Protein AF-A0ABD0RGU2-F1 (afdb_monomer_lite)

Sequence (57 aa):
YFGTFGDLSSAAAILGNPKVATHGKTVLNALDKAVKNLDDIKATYASLSQLHCEKLN

Structure (mmCIF, N/CA/C/O backbone):
data_AF-A0ABD0RGU2-F1
#
_entry.id   AF-A0ABD0RGU2-F1
#
loop_
_atom_site.group_PDB
_atom_site.id
_atom_site.type_symbol
_atom_site.label_atom_id
_atom_site.label_alt_id
_atom_site.label_comp_id
_atom_site.label_asym_id
_atom_site.label_entity_id
_atom_site.label_seq_id
_atom_site.pdbx_PDB_ins_code
_atom_site.Cartn_x
_atom_site.Cartn_y
_atom_site.Cartn_z
_atom_site.occupancy
_atom_site.B_iso_or_equiv
_atom_site.auth_seq_id
_atom_site.auth_comp_id
_atom_site.auth_asym_id
_atom_site.auth_atom_id
_atom_site.pdbx_PDB_model_num
ATOM 1 N N . TYR A 1 1 ? 9.375 7.803 -2.603 1.00 91.56 1 TYR A N 1
ATOM 2 C CA . TYR A 1 1 ? 8.475 6.624 -2.573 1.00 91.56 1 TYR A CA 1
ATOM 3 C C . TYR A 1 1 ? 9.104 5.289 -3.021 1.00 91.56 1 TYR A C 1
ATOM 5 O O . TYR A 1 1 ? 9.567 4.562 -2.155 1.00 91.56 1 TYR A O 1
ATOM 13 N N . PHE A 1 2 ? 9.158 4.900 -4.308 1.00 94.75 2 PHE A N 1
ATOM 14 C CA . PHE A 1 2 ? 9.441 3.490 -4.703 1.00 94.75 2 PHE A CA 1
ATOM 15 C C . PHE A 1 2 ? 10.827 3.214 -5.324 1.00 94.75 2 PHE A C 1
ATOM 17 O O . PHE A 1 2 ? 10.962 2.373 -6.209 1.00 94.75 2 PHE A O 1
ATOM 24 N N . GLY A 1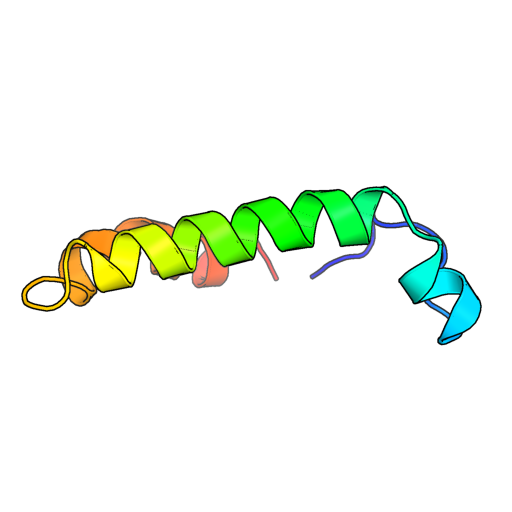 3 ? 11.886 3.888 -4.863 1.00 94.19 3 GLY A N 1
ATOM 25 C CA . GLY A 1 3 ? 13.223 3.803 -5.485 1.00 94.19 3 GLY A CA 1
ATOM 26 C C . GLY A 1 3 ? 13.856 2.401 -5.512 1.00 94.19 3 GLY A C 1
ATOM 27 O O . GLY A 1 3 ? 14.692 2.110 -6.360 1.00 94.19 3 GLY A O 1
ATOM 28 N N . THR A 1 4 ? 13.436 1.493 -4.628 1.00 95.44 4 THR A N 1
ATOM 29 C CA . THR A 1 4 ? 13.970 0.120 -4.557 1.00 95.44 4 THR A CA 1
ATOM 30 C C . THR A 1 4 ? 13.266 -0.860 -5.497 1.00 95.44 4 THR A C 1
ATOM 32 O O . THR A 1 4 ? 13.623 -2.044 -5.536 1.00 95.44 4 THR A O 1
ATOM 35 N N . PHE A 1 5 ? 12.253 -0.405 -6.243 1.00 97.25 5 PHE A N 1
ATOM 36 C CA . PHE A 1 5 ? 11.431 -1.281 -7.076 1.00 97.25 5 PHE A CA 1
ATOM 37 C C . PHE A 1 5 ? 12.129 -1.661 -8.386 1.00 97.25 5 PHE A C 1
ATOM 39 O O . PHE A 1 5 ? 11.710 -2.619 -9.025 1.00 97.25 5 PHE A O 1
ATOM 46 N N . GLY A 1 6 ? 13.251 -1.023 -8.725 1.00 96.69 6 GLY A N 1
ATOM 47 C CA . GLY A 1 6 ? 14.003 -1.300 -9.948 1.00 96.69 6 GLY A CA 1
ATOM 48 C C . GLY A 1 6 ? 13.457 -0.500 -11.125 1.00 96.69 6 GLY A C 1
ATOM 49 O O . GLY A 1 6 ? 13.054 0.647 -10.950 1.00 96.69 6 GLY A O 1
ATOM 50 N N . ASP A 1 7 ? 13.464 -1.093 -12.319 1.00 97.88 7 ASP A N 1
ATOM 51 C CA . ASP A 1 7 ? 13.000 -0.411 -13.527 1.00 97.88 7 ASP A CA 1
ATOM 52 C C . ASP A 1 7 ? 11.477 -0.204 -13.511 1.00 97.88 7 ASP A C 1
ATOM 54 O O . ASP A 1 7 ? 10.698 -1.150 -13.367 1.00 97.88 7 ASP A O 1
ATOM 58 N N . LEU A 1 8 ? 11.082 1.061 -13.653 1.00 97.75 8 LEU A N 1
ATOM 59 C CA . LEU A 1 8 ? 9.704 1.545 -13.756 1.00 97.75 8 LEU A CA 1
ATOM 60 C C . LEU A 1 8 ? 9.550 2.535 -14.928 1.00 97.75 8 LEU A C 1
ATOM 62 O O . LEU A 1 8 ? 8.601 3.314 -14.963 1.00 97.75 8 LEU A O 1
ATOM 66 N N . SER A 1 9 ? 10.498 2.552 -15.869 1.00 97.75 9 SER A N 1
ATOM 67 C CA . SER A 1 9 ? 10.600 3.575 -16.921 1.00 97.75 9 SER A CA 1
ATOM 68 C C . SER A 1 9 ? 9.532 3.479 -18.016 1.00 97.75 9 SER A C 1
ATOM 70 O O . SER A 1 9 ? 9.318 4.439 -18.754 1.00 97.75 9 SER A O 1
ATOM 72 N N . SER A 1 10 ? 8.847 2.338 -18.133 1.00 98.38 10 SER A N 1
ATOM 73 C CA . SER A 1 10 ? 7.820 2.096 -19.148 1.00 98.38 10 SER A CA 1
ATOM 74 C C . SER A 1 10 ? 6.661 1.265 -18.607 1.00 98.38 10 SER A C 1
ATOM 76 O O . SER A 1 10 ? 6.794 0.548 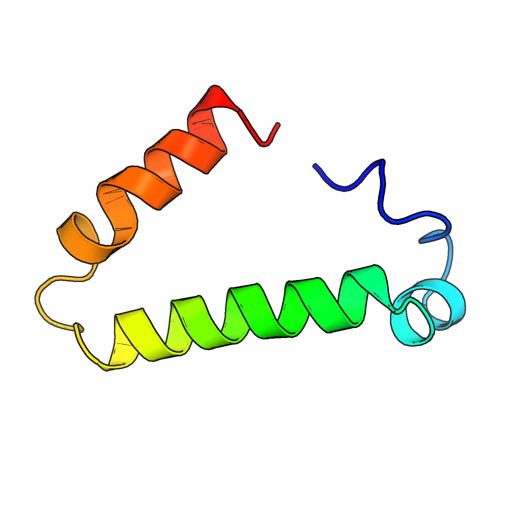-17.617 1.00 98.38 10 SER A O 1
ATOM 78 N N . ALA A 1 11 ? 5.521 1.303 -19.300 1.00 98.50 11 ALA A N 1
ATOM 79 C CA . ALA A 1 11 ? 4.359 0.490 -18.942 1.00 98.50 11 ALA A CA 1
ATOM 80 C C . ALA A 1 11 ? 4.680 -1.015 -18.927 1.00 98.50 11 ALA A C 1
ATOM 82 O O . ALA A 1 11 ? 4.271 -1.720 -18.008 1.00 98.50 11 ALA A O 1
ATOM 83 N N . ALA A 1 12 ? 5.454 -1.500 -19.904 1.00 98.50 12 ALA A N 1
ATOM 84 C CA . ALA A 1 12 ? 5.884 -2.895 -19.950 1.00 98.50 12 ALA A CA 1
ATOM 85 C C . ALA A 1 12 ? 6.794 -3.250 -18.761 1.00 98.50 12 ALA A C 1
ATOM 87 O O . ALA A 1 12 ? 6.586 -4.285 -18.129 1.00 98.50 12 ALA A O 1
ATOM 88 N N . ALA A 1 13 ? 7.744 -2.370 -18.414 1.00 98.44 13 ALA A N 1
ATOM 89 C CA . ALA A 1 13 ? 8.607 -2.554 -17.248 1.00 98.44 13 ALA A CA 1
ATOM 90 C C . ALA A 1 13 ? 7.793 -2.607 -15.947 1.00 98.44 13 ALA A C 1
ATOM 92 O O . ALA A 1 13 ? 7.998 -3.504 -15.138 1.00 98.44 13 ALA A O 1
ATOM 93 N N . ILE A 1 14 ? 6.813 -1.713 -15.775 1.00 98.50 14 ILE A N 1
ATOM 94 C CA . ILE A 1 14 ? 5.936 -1.677 -14.595 1.00 98.50 14 ILE A CA 1
ATOM 95 C C . ILE A 1 14 ? 5.088 -2.951 -14.494 1.00 98.50 14 ILE A C 1
ATOM 97 O O . ILE A 1 14 ? 5.042 -3.569 -13.431 1.00 98.50 14 ILE A O 1
ATOM 101 N N . LEU A 1 15 ? 4.435 -3.362 -15.588 1.00 98.19 15 LEU A N 1
ATOM 102 C CA . LEU A 1 15 ? 3.572 -4.550 -15.618 1.00 98.19 15 LEU A CA 1
ATOM 103 C C . LEU A 1 15 ? 4.353 -5.845 -15.356 1.00 98.19 15 LEU A C 1
ATOM 105 O O . LEU A 1 15 ? 3.835 -6.750 -14.706 1.00 98.19 15 LEU A O 1
ATOM 109 N N . GLY A 1 16 ? 5.598 -5.927 -15.830 1.00 98.00 16 GLY A N 1
ATOM 110 C CA . GLY A 1 16 ? 6.484 -7.068 -15.598 1.00 98.00 16 GLY A CA 1
ATOM 111 C C . GLY A 1 16 ? 7.197 -7.059 -14.241 1.00 98.00 16 GLY A C 1
ATOM 112 O O . GLY A 1 16 ? 7.899 -8.019 -13.925 1.00 98.00 16 GLY A O 1
ATOM 113 N N . ASN A 1 17 ? 7.058 -6.003 -13.432 1.00 98.62 17 ASN A N 1
ATOM 114 C CA . ASN A 1 17 ? 7.861 -5.834 -12.226 1.00 98.62 17 ASN A CA 1
ATOM 115 C C . ASN A 1 17 ? 7.295 -6.638 -11.031 1.00 98.62 17 ASN A C 1
ATOM 117 O O . ASN A 1 17 ? 6.221 -6.315 -10.507 1.00 98.62 17 ASN A O 1
ATOM 121 N N . PRO A 1 18 ? 8.028 -7.639 -10.501 1.00 98.31 18 PRO A N 1
ATOM 122 C CA . PRO A 1 18 ? 7.534 -8.477 -9.407 1.00 98.31 18 PRO A CA 1
ATOM 123 C C . PRO A 1 18 ? 7.375 -7.715 -8.081 1.00 98.31 18 PRO A C 1
ATOM 125 O O . PRO A 1 18 ? 6.524 -8.077 -7.261 1.00 98.31 18 PRO A O 1
ATOM 128 N N . LYS A 1 19 ? 8.153 -6.646 -7.854 1.00 98.44 19 LYS A N 1
ATOM 129 C CA . LYS A 1 19 ? 8.033 -5.811 -6.648 1.00 98.44 19 LYS A CA 1
ATOM 130 C C . LYS A 1 19 ? 6.780 -4.942 -6.701 1.00 98.44 19 LYS A C 1
ATOM 132 O O . LYS A 1 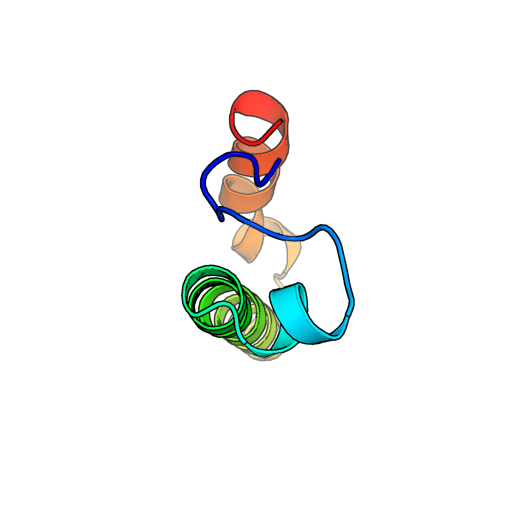19 ? 6.097 -4.830 -5.685 1.00 98.44 19 LYS A O 1
ATOM 137 N N . VAL A 1 20 ? 6.425 -4.423 -7.880 1.00 98.50 20 VAL A N 1
ATOM 138 C CA . VAL A 1 20 ? 5.150 -3.717 -8.098 1.00 98.50 20 VAL A CA 1
ATOM 139 C C . VAL A 1 20 ? 3.976 -4.656 -7.838 1.00 98.50 20 VAL A C 1
ATOM 141 O O . VAL A 1 20 ? 3.108 -4.329 -7.034 1.00 98.50 20 VAL A O 1
ATOM 144 N N . ALA A 1 21 ? 3.978 -5.852 -8.435 1.00 98.50 21 ALA A N 1
ATOM 145 C CA . ALA A 1 21 ? 2.904 -6.828 -8.238 1.00 98.50 21 ALA A CA 1
ATOM 146 C C . ALA A 1 21 ? 2.752 -7.241 -6.761 1.00 98.50 21 ALA A C 1
ATOM 148 O O . ALA A 1 21 ? 1.639 -7.330 -6.239 1.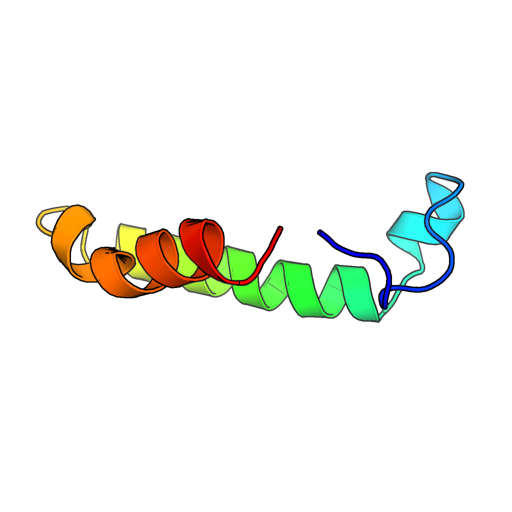00 98.50 21 ALA A O 1
ATOM 149 N N . THR A 1 22 ? 3.871 -7.455 -6.064 1.00 98.56 22 THR A N 1
ATOM 150 C CA . THR A 1 22 ? 3.872 -7.784 -4.631 1.00 98.56 22 THR A CA 1
ATOM 151 C C . THR A 1 22 ? 3.314 -6.636 -3.797 1.00 98.56 22 THR A C 1
ATOM 153 O O . THR A 1 22 ? 2.452 -6.856 -2.949 1.00 98.56 22 THR A O 1
ATOM 156 N N . HIS A 1 23 ? 3.749 -5.403 -4.062 1.00 98.19 23 HIS A N 1
ATOM 157 C CA . HIS A 1 23 ? 3.238 -4.236 -3.354 1.00 98.19 23 HIS A CA 1
ATOM 158 C C . HIS A 1 23 ? 1.747 -3.995 -3.631 1.00 98.19 23 HIS A C 1
ATOM 160 O O . HIS A 1 23 ? 1.002 -3.671 -2.710 1.00 98.19 23 HIS A O 1
ATOM 166 N N . GLY A 1 24 ? 1.286 -4.245 -4.861 1.00 98.44 24 GLY A N 1
ATOM 167 C CA . GLY A 1 24 ? -0.130 -4.186 -5.221 1.00 98.44 24 GLY A CA 1
ATOM 168 C C . GLY A 1 24 ? -0.996 -5.085 -4.335 1.00 98.44 24 GLY A C 1
ATOM 169 O O . GLY A 1 24 ? -2.028 -4.639 -3.841 1.00 98.44 24 GLY A O 1
ATOM 170 N N . LYS A 1 25 ? -0.543 -6.310 -4.030 1.00 98.62 25 LYS A N 1
ATOM 171 C CA . LYS A 1 25 ? -1.234 -7.196 -3.072 1.00 98.62 25 LYS A CA 1
ATOM 172 C C . LYS A 1 25 ? -1.299 -6.588 -1.670 1.00 98.62 25 LYS A C 1
ATOM 174 O O . LYS A 1 25 ? -2.350 -6.644 -1.040 1.00 98.62 25 LYS A O 1
ATOM 179 N N . THR A 1 26 ? -0.212 -5.980 -1.191 1.00 97.94 26 THR A N 1
ATOM 180 C CA . THR A 1 26 ? -0.192 -5.285 0.108 1.00 97.94 26 THR A CA 1
ATOM 181 C C . THR A 1 26 ? -1.230 -4.164 0.162 1.00 97.94 26 THR A C 1
ATOM 183 O O . THR A 1 26 ? -1.980 -4.080 1.134 1.00 97.94 26 THR A O 1
ATOM 186 N N . VAL A 1 27 ? -1.315 -3.338 -0.886 1.00 98.19 27 VAL A N 1
ATOM 187 C CA . VAL A 1 27 ? -2.287 -2.236 -0.966 1.00 98.19 27 VAL A CA 1
ATOM 188 C C . VAL A 1 27 ? -3.721 -2.766 -1.020 1.00 98.19 27 VAL A C 1
ATOM 190 O O . VAL A 1 27 ? -4.568 -2.297 -0.265 1.00 98.19 27 VAL A O 1
ATOM 193 N N . LEU A 1 28 ? -4.000 -3.779 -1.846 1.00 98.69 28 LEU A N 1
ATOM 194 C CA . LEU A 1 28 ? -5.340 -4.369 -1.947 1.00 98.69 28 LEU A CA 1
ATOM 195 C C . LEU A 1 28 ? -5.795 -5.018 -0.632 1.00 98.69 28 LEU A C 1
ATOM 197 O O . LEU A 1 28 ? -6.938 -4.829 -0.225 1.00 98.69 28 LEU A O 1
ATOM 201 N N . ASN A 1 29 ? -4.901 -5.713 0.074 1.00 98.50 29 ASN A N 1
ATOM 202 C CA . ASN A 1 29 ? -5.201 -6.267 1.397 1.00 98.50 29 ASN A CA 1
ATOM 203 C C . ASN A 1 29 ? -5.480 -5.168 2.428 1.00 98.50 29 ASN A C 1
ATOM 205 O O . ASN A 1 29 ? -6.340 -5.337 3.293 1.00 98.50 29 ASN A O 1
ATOM 209 N N . ALA A 1 30 ? -4.771 -4.035 2.347 1.00 98.31 30 ALA A N 1
ATOM 210 C CA . ALA A 1 30 ? -5.102 -2.887 3.175 1.00 98.31 30 ALA A CA 1
ATOM 211 C C . ALA A 1 30 ? -6.531 -2.429 2.869 1.00 98.31 30 ALA A C 1
ATOM 213 O O . ALA A 1 30 ? -7.315 -2.336 3.808 1.00 98.31 30 ALA A O 1
ATOM 214 N N . LEU A 1 31 ? -6.904 -2.220 1.601 1.00 98.38 31 LEU A N 1
ATOM 215 C CA . LEU A 1 31 ? -8.257 -1.787 1.217 1.00 98.38 31 LEU A CA 1
ATOM 216 C C . LEU A 1 31 ? -9.352 -2.760 1.684 1.00 98.38 31 LEU A C 1
ATOM 218 O O . LEU A 1 31 ? -10.362 -2.317 2.227 1.00 98.38 31 LEU A O 1
ATOM 222 N N . ASP A 1 32 ? -9.132 -4.070 1.563 1.00 98.31 32 ASP A N 1
ATOM 223 C CA . ASP A 1 32 ? -10.024 -5.096 2.125 1.00 98.31 32 ASP A CA 1
ATOM 224 C C . ASP A 1 32 ? -10.214 -4.921 3.645 1.00 98.31 32 ASP A C 1
ATOM 226 O O . ASP A 1 32 ? -11.336 -4.986 4.152 1.00 98.31 32 ASP A O 1
ATOM 230 N N . LYS A 1 33 ? -9.144 -4.588 4.382 1.00 98.25 33 LYS A N 1
ATOM 231 C CA . LYS A 1 33 ? -9.240 -4.256 5.811 1.00 98.25 33 LYS A CA 1
ATOM 232 C C . LYS A 1 33 ? -10.130 -3.035 6.063 1.00 98.25 33 LYS A C 1
ATOM 234 O O . LYS A 1 33 ? -10.890 -3.064 7.025 1.00 98.25 33 LYS A O 1
ATOM 239 N N . ALA A 1 34 ? -10.078 -1.990 5.235 1.00 98.31 34 ALA A N 1
ATOM 240 C CA . ALA A 1 34 ? -10.983 -0.844 5.391 1.00 98.31 34 ALA A CA 1
ATOM 241 C C . ALA A 1 34 ? -12.443 -1.228 5.143 1.00 98.31 34 ALA A C 1
ATOM 243 O O . ALA A 1 34 ? -13.303 -0.846 5.929 1.00 98.31 34 ALA A O 1
ATOM 244 N N . VAL A 1 35 ? -12.724 -2.031 4.111 1.00 98.06 35 VAL A N 1
ATOM 245 C CA . VAL A 1 35 ? -14.086 -2.523 3.834 1.00 98.06 35 VAL A CA 1
ATOM 246 C C . VAL A 1 35 ? -14.633 -3.354 5.002 1.00 98.06 35 VAL A C 1
ATOM 248 O O . VAL A 1 35 ? -15.820 -3.299 5.304 1.00 98.06 35 VAL A O 1
ATOM 251 N N . LYS A 1 36 ? -13.774 -4.086 5.717 1.00 98.19 36 LYS A N 1
ATOM 252 C CA . LYS A 1 36 ? -14.158 -4.837 6.925 1.00 98.19 36 LYS A CA 1
ATOM 253 C C . LYS A 1 36 ? -14.340 -3.968 8.175 1.00 98.19 36 LYS A C 1
ATOM 255 O O . LYS A 1 36 ? -14.858 -4.464 9.167 1.00 98.19 36 LYS A O 1
ATOM 260 N N . ASN A 1 37 ? -13.906 -2.708 8.143 1.00 98.00 37 ASN A N 1
ATOM 261 C CA . ASN A 1 37 ? -13.918 -1.781 9.280 1.00 98.00 37 ASN A CA 1
ATOM 262 C C . ASN A 1 37 ? -14.472 -0.406 8.855 1.00 98.00 37 ASN A C 1
ATOM 264 O O . ASN A 1 37 ? -13.902 0.624 9.212 1.00 98.00 37 ASN A O 1
ATOM 268 N N . LEU A 1 38 ? -15.553 -0.382 8.061 1.00 97.62 38 LEU A N 1
ATOM 269 C CA 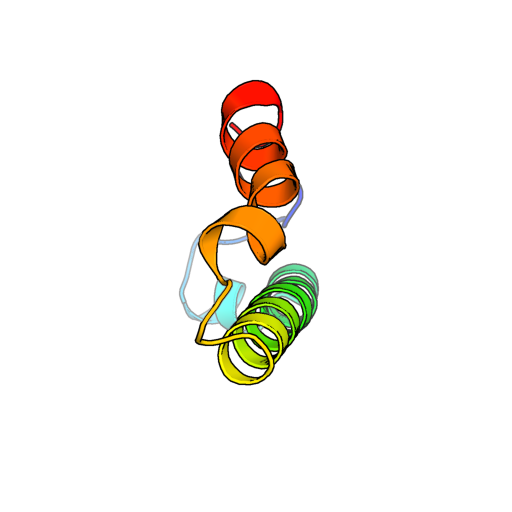. LEU A 1 38 ? -16.092 0.844 7.445 1.00 97.62 38 LEU A CA 1
ATOM 270 C C . LEU A 1 38 ? -16.437 1.941 8.463 1.00 97.62 38 LEU A C 1
ATOM 272 O O . LEU A 1 38 ? -16.216 3.118 8.182 1.00 97.62 38 LEU A O 1
ATOM 276 N N . ASP A 1 39 ? -16.914 1.558 9.646 1.00 98.00 39 ASP A N 1
ATOM 277 C CA . ASP A 1 39 ? -17.288 2.503 10.704 1.00 98.00 39 ASP A CA 1
ATOM 278 C C . ASP A 1 39 ? -16.076 3.074 11.461 1.00 98.00 39 ASP A C 1
ATOM 280 O O . ASP A 1 39 ? -16.192 4.095 12.137 1.00 98.00 39 ASP A O 1
ATOM 284 N N . ASP A 1 40 ? -14.899 2.452 11.328 1.00 97.44 40 ASP A N 1
ATOM 285 C CA . ASP A 1 40 ? -13.689 2.812 12.076 1.00 97.44 40 ASP A CA 1
ATOM 286 C C . ASP A 1 40 ? -12.420 2.852 11.201 1.00 97.44 40 ASP A C 1
ATOM 288 O O . ASP A 1 40 ? -11.313 2.465 11.594 1.00 97.44 40 ASP A O 1
ATOM 292 N N . ILE A 1 41 ? -12.554 3.348 9.966 1.00 98.12 41 ILE A N 1
ATOM 293 C CA . ILE A 1 41 ? -11.429 3.454 9.018 1.00 98.12 41 ILE A CA 1
ATOM 294 C C . ILE A 1 41 ? -10.308 4.340 9.585 1.00 98.12 41 ILE A C 1
ATOM 296 O O . ILE A 1 41 ? -9.124 4.053 9.390 1.00 98.12 41 ILE A O 1
ATOM 300 N N . LYS A 1 42 ? -10.666 5.413 10.306 1.00 97.75 42 LYS A N 1
ATOM 301 C CA . LYS A 1 42 ? -9.697 6.379 10.847 1.00 97.75 42 LYS A CA 1
ATOM 302 C C . LYS A 1 42 ? -8.753 5.729 11.851 1.00 97.75 42 LYS A C 1
ATOM 304 O O . LYS A 1 42 ? -7.540 5.860 11.688 1.00 97.75 42 LYS A O 1
ATOM 309 N N . ALA A 1 43 ? -9.274 5.016 12.852 1.00 98.25 43 ALA A N 1
ATOM 310 C CA . ALA A 1 43 ? -8.406 4.327 13.799 1.00 98.25 43 ALA A CA 1
ATOM 311 C C . ALA A 1 43 ? -7.673 3.162 13.117 1.00 98.25 43 ALA A C 1
ATOM 313 O O . ALA A 1 43 ? -6.466 3.006 13.307 1.00 98.25 43 ALA A O 1
ATOM 314 N N . THR A 1 44 ? -8.359 2.420 12.234 1.00 98.44 44 THR A N 1
ATOM 315 C CA . THR A 1 44 ? -7.789 1.291 11.472 1.00 98.44 44 THR A CA 1
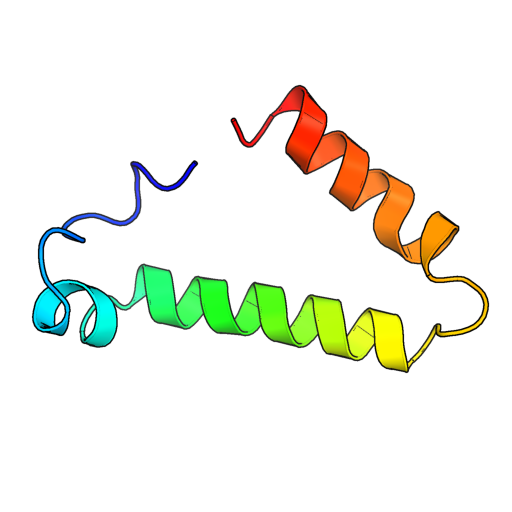ATOM 316 C C . THR A 1 44 ? -6.504 1.651 10.717 1.00 98.44 44 THR A C 1
ATOM 318 O O . THR A 1 44 ? -5.612 0.801 10.591 1.00 98.44 44 THR A O 1
ATOM 321 N N . TYR A 1 45 ? -6.389 2.890 10.228 1.00 98.31 45 TYR A N 1
ATOM 322 C CA . TYR A 1 45 ? -5.247 3.368 9.447 1.00 98.31 45 TYR A CA 1
ATOM 323 C C . TYR A 1 45 ? -4.408 4.461 10.106 1.00 98.31 45 TYR A C 1
ATOM 325 O O . TYR A 1 45 ? -3.490 4.959 9.456 1.00 98.31 45 TYR A O 1
ATOM 333 N N . ALA A 1 46 ? -4.626 4.805 11.377 1.00 98.31 46 ALA A N 1
ATOM 334 C CA . ALA A 1 46 ? -3.846 5.851 12.047 1.00 98.31 46 ALA A CA 1
ATOM 335 C C . ALA A 1 46 ? -2.326 5.596 11.949 1.00 98.31 46 ALA A C 1
ATOM 337 O O . ALA A 1 46 ? -1.569 6.460 11.507 1.00 98.31 46 ALA A O 1
ATOM 338 N N . SER A 1 47 ? -1.885 4.368 12.242 1.00 97.31 47 SER A N 1
ATOM 339 C CA . SER A 1 47 ? -0.470 3.986 12.125 1.00 97.31 47 SER A CA 1
ATOM 340 C C . SER A 1 47 ? 0.033 3.964 10.678 1.00 97.31 47 SER A C 1
ATOM 342 O O . SER A 1 47 ? 1.186 4.302 10.426 1.00 97.31 47 SER A O 1
ATOM 344 N N . LEU A 1 48 ? -0.815 3.584 9.715 1.00 97.31 48 LEU A N 1
ATOM 345 C CA . LEU A 1 48 ? -0.450 3.598 8.294 1.00 97.31 48 LEU A CA 1
ATOM 346 C C . LEU A 1 48 ? -0.273 5.038 7.790 1.00 97.31 48 LEU A C 1
ATOM 348 O O . LEU A 1 48 ? 0.682 5.326 7.071 1.00 97.31 48 LEU A O 1
ATOM 352 N N . SER A 1 49 ? -1.151 5.946 8.222 1.00 97.56 49 SER A N 1
ATOM 353 C CA . SER A 1 49 ? -1.052 7.379 7.949 1.00 97.56 49 SER A CA 1
ATOM 354 C C . SER A 1 49 ? 0.253 7.954 8.495 1.00 97.56 49 SER A C 1
ATOM 356 O O . SER A 1 49 ? 0.957 8.658 7.775 1.00 97.56 49 SER A O 1
ATOM 358 N N . GLN A 1 50 ? 0.604 7.629 9.743 1.00 97.62 50 GLN A N 1
ATOM 359 C CA . GLN A 1 50 ? 1.860 8.072 10.347 1.00 97.62 50 GLN A CA 1
ATOM 360 C C . GLN A 1 50 ? 3.074 7.538 9.576 1.00 97.62 50 GLN A C 1
ATOM 362 O O . GLN A 1 50 ? 3.970 8.302 9.227 1.00 97.62 50 GLN A O 1
ATOM 367 N N . LEU A 1 51 ? 3.072 6.247 9.232 1.00 96.75 51 LEU A N 1
ATOM 368 C CA . LEU A 1 51 ? 4.145 5.619 8.462 1.00 96.75 51 LEU A CA 1
ATOM 369 C C . LEU A 1 51 ? 4.389 6.320 7.113 1.00 96.75 51 LEU A C 1
ATOM 371 O O . LEU A 1 51 ? 5.543 6.528 6.732 1.00 96.75 51 LEU A O 1
ATOM 375 N N . HIS A 1 52 ? 3.321 6.685 6.397 1.00 95.69 52 HIS A N 1
ATOM 376 C CA . HIS A 1 52 ? 3.418 7.416 5.129 1.00 95.69 52 HIS A CA 1
ATOM 377 C C . HIS A 1 52 ? 3.874 8.867 5.302 1.00 95.69 52 HIS A C 1
ATOM 379 O O . HIS A 1 52 ? 4.557 9.378 4.427 1.00 95.69 52 HIS A O 1
ATOM 385 N N . CYS A 1 53 ? 3.520 9.515 6.413 1.00 95.94 53 CYS A N 1
ATOM 386 C CA . CYS A 1 53 ? 3.927 10.890 6.702 1.00 95.94 53 CYS A CA 1
ATOM 387 C C . CYS A 1 53 ? 5.412 10.991 7.091 1.00 95.94 53 CYS A C 1
ATOM 389 O O . CYS A 1 53 ? 6.122 11.896 6.659 1.00 95.94 53 CYS A O 1
ATOM 391 N N . GLU A 1 54 ? 5.883 10.071 7.934 1.00 96.00 54 GLU A N 1
ATOM 392 C CA . GLU A 1 54 ? 7.183 10.209 8.596 1.00 96.00 54 GLU A CA 1
ATOM 393 C C . GLU A 1 54 ? 8.313 9.461 7.884 1.00 96.00 54 GLU A C 1
ATOM 395 O O . GLU A 1 54 ? 9.469 9.875 7.964 1.00 96.00 54 GLU A O 1
ATOM 400 N N . LYS A 1 55 ? 8.009 8.330 7.232 1.00 92.75 55 LYS A N 1
ATOM 401 C CA . LYS A 1 55 ? 9.040 7.379 6.787 1.00 92.75 55 LYS A CA 1
ATOM 402 C C . LYS A 1 55 ? 9.006 7.071 5.301 1.00 92.75 55 LYS A C 1
ATOM 404 O O . LYS A 1 55 ? 10.069 6.916 4.700 1.00 92.75 55 LYS A O 1
ATOM 409 N N . LEU A 1 56 ? 7.825 6.903 4.714 1.00 90.12 56 LEU A N 1
ATOM 410 C CA . LEU A 1 56 ? 7.707 6.522 3.307 1.00 90.12 56 LEU A CA 1
ATOM 411 C C . LEU A 1 56 ? 7.583 7.757 2.415 1.00 90.12 56 LEU A C 1
ATOM 413 O O . LEU A 1 56 ? 6.562 7.888 1.761 1.00 90.12 56 LEU A O 1
ATOM 417 N N . ASN A 1 57 ? 8.611 8.610 2.369 1.00 65.94 57 ASN A N 1
ATOM 418 C CA . ASN A 1 57 ? 8.682 9.778 1.472 1.00 65.94 57 ASN A CA 1
ATOM 419 C C . ASN A 1 57 ? 9.295 9.421 0.101 1.00 65.94 57 ASN A C 1
ATOM 421 O O . ASN A 1 57 ? 10.133 8.492 -0.006 1.00 65.94 57 ASN A O 1
#

Radius of gyration: 13.99 Å; chains: 1; bounding box: 31×19×34 Å

Foldseek 3Di:
DPPVQPDPPDPVCLVPGPSNVVVVVVVVVLVVQCVVVVVPNCVSCVVVVVCCVPPVD

pLDDT: mean 96.88, std 4.48, range [65.94, 98.69]

Secondary structure (DSSP, 8-state):
--GGG---SSHHHHHT-HHHHHHHHHHHHHHHHHHTTGGGHHHHHHHHHHHHHHT--

InterPro domains:
  IPR000971 Globin [PF00042] (1-56)
  IPR000971 Globin [PS01033] (1-57)
  IPR002337 Hemoglobin, beta-type [PR00814] (7-22)
  IPR002337 Hemoglobin, beta-type [PR00814] (31-48)
  IPR002337 Hemoglobin, beta-type [PR00814] (53-57)
  IPR009050 Globin-like superfamily [SSF46458] (1-56)
  IPR012292 Globin/Protoglobin [G3DSA:1.10.490.10] (1-57)
  IPR050056 Hemoglobin and related oxygen transporters [PTHR11442] (1-56)

Organism: Cirrhinus mrigala (NCBI:txid683832)